Protein AF-A0A328TCR2-F1 (afdb_monomer_lite)

Radius of gyration: 14.9 Å; chains: 1; bounding box: 36×37×35 Å

pLDDT: mean 77.3, std 9.69, range [47.47, 90.5]

Secondary structure (DSSP, 8-state):
--SSTTS-TTTTHHHHHHHHHHTT----------S-TT-S--HHHHHHHHHPPTT-EEEES-HHHH----THHHHHHHHHHHHTTPEEEETT-GGGTGGGSTT--HHHHHHHHHHHHHHHHHHHHHHHHHHHTT-

Organism: NCBI:txid252393

Structure (mmCIF, N/CA/C/O backbone):
data_AF-A0A328TCR2-F1
#
_entry.id   AF-A0A328TCR2-F1
#
loop_
_atom_site.group_PDB
_atom_site.id
_atom_site.type_symbol
_atom_site.label_atom_id
_atom_site.label_alt_id
_atom_site.label_comp_id
_atom_site.label_asym_id
_atom_site.label_entity_id
_atom_site.label_seq_id
_atom_site.pdbx_PDB_ins_code
_atom_site.Cartn_x
_atom_site.Cartn_y
_atom_site.Cartn_z
_atom_site.occupancy
_atom_site.B_iso_or_equiv
_atom_site.auth_seq_id
_atom_site.auth_comp_id
_atom_site.auth_asym_id
_atom_site.auth_atom_id
_atom_site.pdbx_PDB_model_num
ATOM 1 N N . ARG A 1 1 ? 4.347 -8.666 -0.629 1.00 77.88 1 ARG A N 1
ATOM 2 C CA . ARG A 1 1 ? 4.978 -8.964 -1.939 1.00 77.88 1 ARG A CA 1
ATOM 3 C C . ARG A 1 1 ? 6.440 -9.335 -1.732 1.00 77.88 1 ARG A C 1
ATOM 5 O O . ARG A 1 1 ? 7.142 -8.598 -1.035 1.00 77.88 1 ARG A O 1
ATOM 12 N N . ALA A 1 2 ? 6.899 -10.408 -2.366 1.00 75.19 2 ALA A N 1
ATOM 13 C CA . ALA A 1 2 ? 8.314 -10.721 -2.533 1.00 75.19 2 ALA A CA 1
ATOM 14 C C . ALA A 1 2 ? 8.691 -10.727 -4.022 1.00 75.19 2 ALA A C 1
ATOM 16 O O . ALA A 1 2 ? 7.812 -10.791 -4.874 1.00 75.19 2 ALA A O 1
ATOM 17 N N . SER A 1 3 ? 9.976 -10.556 -4.345 1.00 66.44 3 SER A N 1
ATOM 18 C CA . SER A 1 3 ? 10.406 -10.382 -5.744 1.00 66.44 3 SER A CA 1
ATOM 19 C C . SER A 1 3 ? 10.779 -11.696 -6.436 1.00 66.44 3 SER A C 1
ATOM 21 O O . SER A 1 3 ? 10.908 -11.698 -7.656 1.00 66.44 3 SER A O 1
ATOM 23 N N . THR A 1 4 ? 10.945 -12.786 -5.685 1.00 64.12 4 THR A N 1
ATOM 24 C CA . THR A 1 4 ? 11.185 -14.141 -6.203 1.00 64.12 4 THR A CA 1
ATOM 25 C C . THR A 1 4 ? 10.330 -15.153 -5.442 1.00 64.12 4 THR A C 1
ATOM 27 O O . THR A 1 4 ? 9.933 -14.898 -4.306 1.00 64.12 4 THR A O 1
ATOM 30 N N . SER A 1 5 ? 10.063 -16.309 -6.052 1.00 62.47 5 SER A N 1
ATOM 31 C CA . SER A 1 5 ? 9.309 -17.421 -5.447 1.00 62.47 5 SER A CA 1
ATOM 32 C C . SER A 1 5 ? 9.993 -18.042 -4.224 1.00 62.47 5 SER A C 1
ATOM 34 O O . SER A 1 5 ? 9.332 -18.677 -3.411 1.00 62.47 5 SER A O 1
ATOM 36 N N . GLU A 1 6 ? 11.305 -17.853 -4.095 1.00 59.97 6 GLU A N 1
ATOM 37 C CA . GLU A 1 6 ? 12.123 -18.334 -2.975 1.00 59.97 6 GLU A CA 1
ATOM 38 C C . GLU A 1 6 ? 12.058 -17.407 -1.753 1.00 59.97 6 GLU A C 1
ATOM 40 O O . GLU A 1 6 ? 12.407 -17.806 -0.643 1.00 59.97 6 GLU A O 1
ATOM 45 N N . GLN A 1 7 ? 11.631 -16.155 -1.941 1.00 65.88 7 GLN A N 1
ATOM 46 C CA . GLN A 1 7 ? 11.494 -15.198 -0.852 1.00 65.88 7 GLN A CA 1
ATOM 47 C C . GLN A 1 7 ? 10.144 -15.366 -0.153 1.00 65.88 7 GLN A C 1
ATOM 49 O O . GLN A 1 7 ? 9.091 -15.394 -0.786 1.00 65.88 7 GLN A O 1
ATOM 54 N N . ASP A 1 8 ? 10.168 -15.380 1.178 1.00 72.94 8 ASP A N 1
ATOM 55 C CA . ASP A 1 8 ? 8.950 -15.455 1.976 1.00 72.94 8 ASP A CA 1
ATOM 56 C C . ASP A 1 8 ? 8.156 -14.135 1.919 1.00 72.94 8 ASP A C 1
ATOM 58 O O . ASP A 1 8 ? 8.428 -13.166 2.637 1.00 72.94 8 ASP A O 1
ATOM 62 N N . ALA A 1 9 ? 7.139 -14.095 1.055 1.00 70.06 9 ALA A N 1
ATOM 63 C CA . ALA A 1 9 ? 6.203 -12.979 0.958 1.00 70.06 9 ALA A CA 1
ATOM 64 C C . ALA A 1 9 ? 5.240 -12.866 2.151 1.00 70.06 9 ALA A C 1
ATOM 66 O O . ALA A 1 9 ? 4.560 -11.841 2.264 1.00 70.06 9 ALA A O 1
ATOM 67 N N . SER A 1 10 ? 5.183 -13.875 3.028 1.00 76.44 10 SER A N 1
ATOM 68 C CA . SER A 1 10 ? 4.334 -13.902 4.222 1.00 76.44 10 SER A CA 1
ATOM 69 C C . SER A 1 10 ? 5.008 -13.325 5.469 1.00 76.44 10 SER A C 1
ATOM 71 O O . SER A 1 10 ? 4.314 -13.021 6.437 1.00 76.44 10 SER A O 1
ATOM 73 N N . ARG A 1 11 ? 6.322 -13.053 5.427 1.00 79.44 11 ARG A N 1
ATOM 74 C CA . ARG A 1 11 ? 7.103 -12.501 6.554 1.00 79.44 11 ARG A CA 1
ATOM 75 C C . ARG A 1 11 ? 6.473 -11.266 7.218 1.00 79.44 11 ARG A C 1
ATOM 77 O O . ARG A 1 11 ? 6.581 -11.073 8.423 1.00 79.44 11 ARG A O 1
ATOM 84 N N . ALA A 1 12 ? 5.808 -10.426 6.423 1.00 80.94 12 ALA A N 1
ATOM 85 C CA . ALA A 1 12 ? 5.217 -9.166 6.866 1.00 80.94 12 ALA A CA 1
ATOM 86 C C . ALA A 1 12 ? 3.859 -9.347 7.556 1.00 80.94 12 ALA A C 1
ATOM 88 O O . ALA A 1 12 ? 3.352 -8.417 8.178 1.00 80.94 12 ALA A O 1
ATOM 89 N N . ARG A 1 13 ? 3.261 -10.539 7.447 1.00 85.56 13 ARG A N 1
ATOM 90 C CA . ARG A 1 13 ? 1.901 -10.815 7.906 1.00 85.56 13 ARG A CA 1
ATOM 91 C C . ARG A 1 13 ? 1.743 -10.560 9.398 1.00 85.56 13 ARG A C 1
ATOM 93 O O . ARG A 1 13 ? 0.842 -9.833 9.780 1.00 85.56 13 ARG A O 1
ATOM 100 N N . SER A 1 14 ? 2.668 -11.061 10.216 1.00 86.25 14 SER A N 1
ATOM 101 C CA . SER A 1 14 ? 2.619 -10.869 11.673 1.00 86.25 14 SER A CA 1
ATOM 102 C C . SER A 1 14 ? 2.652 -9.384 12.068 1.00 86.25 14 SER A C 1
ATOM 104 O O . SER A 1 14 ? 1.878 -8.934 12.913 1.00 86.25 14 SER A O 1
ATOM 106 N N . SER A 1 15 ? 3.496 -8.586 11.403 1.00 86.12 15 SER A N 1
ATOM 107 C CA . SER A 1 15 ? 3.578 -7.139 11.644 1.00 86.12 15 SER A CA 1
ATOM 108 C C . SER A 1 15 ? 2.302 -6.405 11.222 1.00 86.12 15 SER A C 1
ATOM 110 O O . SER A 1 15 ? 1.822 -5.547 11.961 1.00 86.12 15 SER A O 1
ATOM 112 N N . ILE A 1 16 ? 1.728 -6.771 10.073 1.00 88.56 16 ILE A N 1
ATOM 113 C CA . ILE A 1 16 ? 0.464 -6.217 9.574 1.00 88.56 16 ILE A CA 1
ATOM 114 C C . ILE A 1 16 ? -0.695 -6.565 10.516 1.00 88.56 16 ILE A C 1
ATOM 116 O O . ILE A 1 16 ? -1.484 -5.686 10.859 1.00 88.56 16 ILE A O 1
ATOM 120 N N . ASP A 1 17 ? -0.769 -7.814 10.973 1.00 89.56 17 ASP A N 1
ATOM 121 C CA . ASP A 1 17 ? -1.812 -8.298 11.882 1.00 89.56 17 ASP A CA 1
ATOM 122 C C . ASP A 1 17 ? -1.748 -7.575 13.232 1.00 89.56 17 ASP A C 1
ATOM 124 O O . ASP A 1 17 ? -2.773 -7.149 13.771 1.00 89.56 17 ASP A O 1
ATOM 128 N N . THR A 1 18 ? -0.532 -7.371 13.746 1.00 89.50 18 THR A N 1
ATOM 129 C CA . THR A 1 18 ? -0.291 -6.628 14.990 1.00 89.50 18 THR A CA 1
ATOM 130 C C . THR A 1 18 ? -0.747 -5.179 14.838 1.00 89.50 18 THR A C 1
ATOM 132 O O . THR A 1 18 ? -1.556 -4.694 15.626 1.00 89.50 18 THR A O 1
ATOM 135 N N . PHE A 1 19 ? -0.312 -4.512 13.766 1.00 88.75 19 PHE A N 1
ATOM 136 C CA . PHE A 1 19 ? -0.678 -3.128 13.478 1.00 88.75 19 PHE A CA 1
ATOM 137 C C . PHE A 1 19 ? -2.193 -2.935 13.334 1.00 88.75 19 PHE A C 1
ATOM 139 O O . PHE A 1 19 ? -2.746 -1.966 13.861 1.00 88.75 19 PHE A O 1
ATOM 146 N N . ALA A 1 20 ? -2.860 -3.849 12.622 1.00 89.62 20 ALA A N 1
ATOM 147 C CA . ALA A 1 20 ? -4.304 -3.821 12.439 1.00 89.62 20 ALA A CA 1
ATOM 148 C C . ALA A 1 20 ? -5.036 -3.990 13.774 1.00 89.62 20 ALA A C 1
ATOM 150 O O . ALA A 1 20 ? -5.924 -3.197 14.086 1.00 89.62 20 ALA A O 1
ATOM 151 N N . THR A 1 21 ? -4.612 -4.959 14.589 1.00 88.81 21 THR A N 1
ATOM 152 C CA . THR A 1 21 ? -5.214 -5.244 15.900 1.00 88.81 21 THR A CA 1
ATOM 153 C C . THR A 1 21 ? -5.084 -4.057 16.851 1.00 88.81 21 THR A C 1
ATOM 155 O O . THR A 1 21 ? -6.077 -3.626 17.432 1.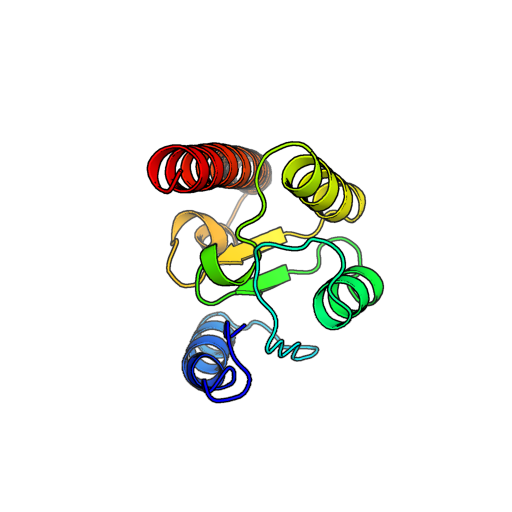00 88.81 21 THR A O 1
ATOM 158 N N . GLU A 1 22 ? -3.890 -3.468 16.962 1.00 87.62 22 GLU A N 1
ATOM 159 C CA . GLU A 1 22 ? -3.630 -2.296 17.812 1.00 87.62 22 GLU A CA 1
ATOM 160 C C . GLU A 1 22 ? -4.498 -1.081 17.459 1.00 87.62 22 GLU A C 1
ATOM 162 O O . GLU A 1 22 ? -4.759 -0.233 18.310 1.00 87.62 22 GLU A O 1
ATOM 167 N N . ARG A 1 23 ? -4.935 -0.981 16.200 1.00 84.06 23 ARG A N 1
ATOM 168 C CA . ARG A 1 23 ? -5.710 0.151 15.669 1.00 84.06 23 ARG A CA 1
ATOM 169 C C . ARG A 1 23 ? -7.179 -0.186 15.428 1.00 84.06 23 ARG A C 1
ATOM 171 O O . ARG A 1 23 ? -7.896 0.625 14.850 1.00 84.06 23 ARG A O 1
ATOM 178 N N . GLY A 1 24 ? -7.630 -1.366 15.854 1.00 85.44 24 GLY A N 1
ATOM 179 C CA . GLY A 1 24 ? -9.015 -1.803 15.685 1.00 85.44 24 GLY A CA 1
ATOM 180 C C . GLY A 1 24 ? -9.440 -1.980 14.222 1.00 85.44 24 GLY A C 1
ATOM 181 O O . GLY A 1 24 ? -10.622 -1.850 13.909 1.00 85.44 24 GLY A O 1
ATOM 182 N N . LEU A 1 25 ? -8.497 -2.252 13.315 1.00 87.12 25 LEU A N 1
ATOM 183 C CA . LEU A 1 25 ? -8.786 -2.534 11.911 1.00 87.12 25 LEU A CA 1
ATOM 184 C C . LEU A 1 25 ? -9.162 -4.007 11.731 1.00 87.12 25 LEU A C 1
ATOM 186 O O . LEU A 1 25 ? -8.445 -4.904 12.171 1.00 87.12 25 LEU A O 1
ATOM 190 N N . ALA A 1 26 ? -10.257 -4.260 11.016 1.00 87.62 26 ALA A N 1
ATOM 191 C CA . ALA A 1 26 ? -10.634 -5.605 10.600 1.00 87.62 26 ALA A CA 1
ATOM 192 C C . ALA A 1 26 ? -9.972 -5.948 9.257 1.00 87.62 26 ALA A C 1
ATOM 194 O O . ALA A 1 26 ? -10.211 -5.277 8.252 1.00 87.62 26 ALA A O 1
ATOM 195 N N . ILE A 1 27 ? -9.160 -7.006 9.224 1.00 89.81 27 ILE A N 1
ATOM 196 C CA . ILE A 1 27 ? -8.562 -7.498 7.977 1.00 89.81 27 ILE A CA 1
ATOM 197 C C . ILE A 1 27 ? -9.585 -8.370 7.243 1.00 89.81 27 ILE A C 1
ATOM 199 O O . ILE A 1 27 ? -9.963 -9.436 7.724 1.00 89.81 27 ILE A O 1
ATOM 203 N N . CYS A 1 28 ? -10.025 -7.931 6.062 1.00 88.19 28 CYS A N 1
ATOM 204 C CA . CYS A 1 28 ? -11.003 -8.672 5.260 1.00 88.19 28 CYS A CA 1
ATOM 205 C C . CYS A 1 28 ? -10.377 -9.793 4.420 1.00 88.19 28 CYS A C 1
ATOM 207 O O . CYS A 1 28 ? -11.013 -10.821 4.201 1.00 88.19 28 CYS A O 1
ATOM 209 N N . ASN A 1 29 ? -9.165 -9.588 3.896 1.00 90.50 29 ASN A N 1
ATOM 210 C CA . ASN A 1 29 ? -8.480 -10.569 3.056 1.00 90.50 29 ASN A CA 1
ATOM 211 C C . ASN A 1 29 ? -6.970 -10.293 2.989 1.00 90.50 29 ASN A C 1
ATOM 213 O O . ASN A 1 29 ? -6.535 -9.164 3.217 1.00 90.50 29 ASN A O 1
ATOM 217 N N . TYR A 1 30 ? -6.189 -11.306 2.610 1.00 89.44 30 TYR A N 1
ATOM 218 C CA . TYR A 1 30 ? -4.755 -11.180 2.345 1.00 89.44 30 TYR A CA 1
ATOM 219 C C . TYR A 1 30 ? -4.466 -11.442 0.868 1.00 89.44 30 TYR A C 1
ATOM 221 O O . TYR A 1 30 ? -4.987 -12.385 0.270 1.00 89.44 30 TYR A O 1
ATOM 229 N N . TYR A 1 31 ? -3.585 -10.625 0.296 1.00 89.06 31 TYR A N 1
ATOM 230 C CA . TYR A 1 31 ? -3.118 -10.764 -1.081 1.00 89.06 31 TYR A CA 1
ATOM 231 C C . TYR A 1 31 ? -1.599 -10.895 -1.048 1.00 89.06 31 TYR A C 1
ATOM 233 O O . TYR A 1 31 ? -0.885 -9.968 -0.657 1.00 89.06 31 TYR A O 1
ATOM 241 N N . ILE A 1 32 ? -1.108 -12.083 -1.394 1.00 85.06 32 ILE A N 1
ATOM 242 C CA . ILE A 1 32 ? 0.311 -12.427 -1.330 1.00 85.06 32 ILE A CA 1
ATOM 243 C C . ILE A 1 32 ? 0.795 -12.638 -2.752 1.00 85.06 32 ILE A C 1
ATOM 245 O O . ILE A 1 32 ? 0.258 -13.458 -3.484 1.00 85.06 32 ILE A O 1
ATOM 249 N N . GLU A 1 33 ? 1.831 -11.899 -3.126 1.00 82.44 33 GLU A N 1
ATOM 250 C CA . GLU A 1 33 ? 2.343 -11.892 -4.489 1.00 82.44 33 GLU A CA 1
ATOM 251 C C . GLU A 1 33 ? 3.854 -12.133 -4.501 1.00 82.44 33 GLU A C 1
ATOM 253 O O . GLU A 1 33 ? 4.603 -11.418 -3.821 1.00 82.44 33 GLU A O 1
ATOM 258 N N . ASN A 1 34 ? 4.276 -13.124 -5.290 1.00 80.50 34 ASN A N 1
ATOM 259 C CA . ASN A 1 34 ? 5.672 -13.504 -5.540 1.00 80.50 34 ASN A CA 1
ATOM 260 C C . ASN A 1 34 ? 6.121 -13.048 -6.935 1.00 80.50 34 ASN A C 1
ATOM 262 O O . ASN A 1 34 ? 6.752 -13.793 -7.676 1.00 80.50 34 ASN A O 1
ATOM 266 N N . GLU A 1 35 ? 5.754 -11.822 -7.297 1.00 75.62 35 GLU A N 1
ATOM 267 C CA . GLU A 1 35 ? 6.073 -11.219 -8.587 1.00 75.62 35 GLU A CA 1
ATOM 268 C C . GLU A 1 35 ? 6.905 -9.948 -8.404 1.00 75.62 35 GLU A C 1
ATOM 270 O O . GLU A 1 35 ? 6.805 -9.206 -7.409 1.00 75.62 35 GLU A O 1
ATOM 275 N N . SER A 1 36 ? 7.730 -9.655 -9.408 1.00 73.44 36 SER A N 1
ATOM 276 C CA . SER A 1 36 ? 8.460 -8.392 -9.443 1.00 73.44 36 SER A CA 1
ATOM 277 C C . SER A 1 36 ? 7.482 -7.218 -9.506 1.00 73.44 36 SER A C 1
ATOM 279 O O . SER A 1 36 ? 6.642 -7.123 -10.397 1.00 73.44 36 SER A O 1
ATOM 281 N N . GLY A 1 37 ? 7.656 -6.249 -8.606 1.00 73.19 37 GLY A N 1
ATOM 282 C CA . GLY A 1 37 ? 6.878 -5.006 -8.591 1.00 73.19 37 GLY A CA 1
ATOM 283 C C . GLY A 1 37 ? 7.158 -4.077 -9.778 1.00 73.19 37 GLY A C 1
ATOM 284 O O . GLY A 1 37 ? 6.600 -2.987 -9.822 1.00 73.19 37 GLY A O 1
ATOM 285 N N . SER A 1 38 ? 8.030 -4.473 -10.711 1.00 73.44 38 SER A N 1
ATOM 286 C CA . SER A 1 38 ? 8.366 -3.721 -11.924 1.00 73.44 38 SER A CA 1
ATOM 287 C C . SER A 1 38 ? 7.352 -3.885 -13.062 1.00 73.44 38 SER A C 1
ATOM 289 O O . SER A 1 38 ? 7.538 -3.264 -14.103 1.00 73.44 38 SER A O 1
ATOM 291 N N . ARG A 1 39 ? 6.324 -4.734 -12.905 1.00 76.56 39 ARG A N 1
ATOM 292 C CA . ARG A 1 39 ? 5.248 -4.929 -13.893 1.00 76.56 39 ARG A CA 1
ATOM 293 C C . ARG A 1 39 ? 3.884 -4.578 -13.307 1.00 76.56 39 ARG A C 1
ATOM 295 O O . ARG A 1 39 ? 3.618 -4.834 -12.130 1.00 76.56 39 ARG A O 1
ATOM 302 N N . LEU A 1 40 ? 3.042 -3.949 -14.124 1.00 76.25 40 LEU A N 1
ATOM 303 C CA . LEU A 1 40 ? 1.683 -3.593 -13.725 1.00 76.25 40 LEU A CA 1
ATOM 304 C C . LEU A 1 40 ? 0.773 -4.820 -13.726 1.00 76.25 40 LEU A C 1
ATOM 306 O O . LEU A 1 40 ? 0.012 -4.998 -12.782 1.00 76.25 40 LEU A O 1
ATOM 310 N N . GLU A 1 41 ? 0.883 -5.659 -14.758 1.00 76.38 41 GLU A N 1
ATOM 311 C CA . GLU A 1 41 ? 0.080 -6.868 -14.976 1.00 76.38 41 GLU A CA 1
ATOM 312 C C . GLU A 1 41 ? 0.407 -7.953 -13.950 1.00 76.38 41 GLU A C 1
ATOM 314 O O . GLU A 1 41 ? 1.236 -8.835 -14.164 1.00 76.38 41 GLU A O 1
ATOM 319 N N . ARG A 1 42 ? -0.233 -7.829 -12.790 1.00 82.69 42 ARG A N 1
ATOM 320 C CA . ARG A 1 42 ? 0.002 -8.643 -11.605 1.00 82.69 42 ARG A CA 1
ATOM 321 C C . ARG A 1 42 ? -1.324 -9.220 -11.109 1.00 82.69 42 ARG A C 1
ATOM 323 O O . ARG A 1 42 ? -2.190 -8.446 -10.693 1.00 82.69 42 ARG A O 1
ATOM 330 N N . PRO A 1 43 ? -1.541 -10.544 -11.203 1.00 83.62 43 PRO A N 1
ATOM 331 C CA . PRO A 1 43 ? -2.861 -11.134 -10.994 1.00 83.62 43 PRO A CA 1
ATOM 332 C C . PRO A 1 43 ? -3.404 -10.859 -9.588 1.00 83.62 43 PRO A C 1
ATOM 334 O O . PRO A 1 43 ? -4.580 -10.523 -9.453 1.00 83.62 43 PRO A O 1
ATOM 337 N N . GLU A 1 44 ? -2.555 -10.901 -8.557 1.00 87.12 44 GLU A N 1
ATOM 338 C CA . GLU A 1 44 ? -2.982 -10.660 -7.176 1.00 87.12 44 GLU A CA 1
ATOM 339 C C . GLU A 1 44 ? -3.247 -9.178 -6.902 1.00 87.12 44 GLU A C 1
ATOM 341 O O . GLU A 1 44 ? -4.207 -8.853 -6.203 1.00 87.12 44 GLU A O 1
ATOM 346 N N . LEU A 1 45 ? -2.480 -8.266 -7.509 1.00 85.44 45 LEU A N 1
ATOM 347 C CA . LEU A 1 45 ? -2.776 -6.831 -7.447 1.00 85.44 45 LEU A CA 1
ATOM 348 C C . LEU A 1 45 ? -4.130 -6.507 -8.090 1.00 85.44 45 LEU A C 1
ATOM 350 O O . LEU A 1 45 ? -4.930 -5.768 -7.520 1.00 85.44 45 LEU A O 1
ATOM 354 N N . PHE A 1 46 ? -4.405 -7.048 -9.277 1.00 87.56 46 PHE A N 1
ATOM 355 C CA . PHE A 1 46 ? -5.682 -6.815 -9.953 1.00 87.56 46 PHE A CA 1
ATOM 356 C C . PHE A 1 46 ? -6.850 -7.467 -9.210 1.00 87.56 46 PHE A C 1
ATOM 358 O O . PHE A 1 46 ? -7.925 -6.867 -9.144 1.00 87.56 46 PHE A O 1
ATOM 365 N N . ARG A 1 47 ? -6.644 -8.647 -8.607 1.00 88.94 47 ARG A N 1
ATOM 366 C CA . ARG A 1 47 ? -7.630 -9.287 -7.725 1.00 88.94 47 ARG A CA 1
ATOM 367 C C . ARG A 1 47 ? -7.934 -8.405 -6.515 1.00 88.94 47 ARG A C 1
ATOM 369 O O . ARG A 1 47 ? -9.098 -8.106 -6.278 1.00 88.94 47 ARG A O 1
ATOM 376 N N . LEU A 1 48 ? -6.901 -7.893 -5.844 1.00 90.06 48 LEU A N 1
ATOM 377 C CA . LEU A 1 48 ? -7.030 -6.937 -4.742 1.00 90.06 48 LEU A CA 1
ATOM 378 C C . LEU A 1 48 ? -7.849 -5.716 -5.153 1.00 90.06 48 LEU A C 1
ATOM 380 O O . LEU A 1 48 ? -8.847 -5.394 -4.515 1.00 90.06 48 LEU A O 1
ATOM 384 N N . LEU A 1 49 ? -7.466 -5.052 -6.246 1.00 87.88 49 LEU A N 1
ATOM 385 C CA . LEU A 1 49 ? -8.158 -3.848 -6.709 1.00 87.88 49 LEU A CA 1
ATOM 386 C C . LEU A 1 49 ? -9.610 -4.136 -7.106 1.00 87.88 49 LEU A C 1
ATOM 388 O O . LEU A 1 49 ? -10.477 -3.276 -6.940 1.00 87.88 49 LEU A O 1
ATOM 392 N N . LYS A 1 50 ? -9.893 -5.326 -7.645 1.00 88.50 50 LYS A N 1
ATOM 393 C CA . LYS A 1 50 ? -11.250 -5.755 -7.993 1.00 88.50 50 LYS A CA 1
ATOM 394 C C . LYS A 1 50 ? -12.108 -5.949 -6.745 1.00 88.50 50 LYS A C 1
ATOM 396 O O . LYS A 1 50 ? -13.235 -5.456 -6.738 1.00 88.50 50 LYS A O 1
ATOM 401 N N . ASP A 1 51 ? -11.560 -6.603 -5.727 1.00 89.44 51 ASP A N 1
ATOM 402 C CA . ASP A 1 51 ? -12.251 -6.941 -4.482 1.00 89.44 51 ASP A CA 1
ATOM 403 C C . ASP A 1 51 ? -12.460 -5.710 -3.578 1.00 89.44 51 ASP A C 1
ATOM 405 O O . ASP A 1 51 ? -13.445 -5.655 -2.840 1.00 89.44 51 ASP A O 1
ATOM 409 N N . CYS A 1 52 ? -11.593 -4.694 -3.680 1.00 88.25 52 CYS A N 1
ATOM 410 C CA . CYS A 1 52 ? -11.738 -3.433 -2.952 1.00 88.25 52 CYS A CA 1
ATOM 411 C C . CYS A 1 52 ? -13.020 -2.669 -3.321 1.00 88.25 52 CYS A C 1
ATOM 413 O O . CYS A 1 52 ? -13.315 -2.390 -4.497 1.00 88.25 52 CYS A O 1
ATOM 415 N N . ARG A 1 53 ? -13.729 -2.252 -2.273 1.00 86.62 53 ARG A N 1
ATOM 416 C CA . ARG A 1 53 ? -14.876 -1.346 -2.281 1.00 86.62 53 ARG A CA 1
ATOM 417 C C . ARG A 1 53 ? -14.431 0.091 -2.017 1.00 86.62 53 ARG A C 1
ATOM 419 O O . ARG A 1 53 ? -13.284 0.370 -1.672 1.00 86.62 53 ARG A O 1
ATOM 426 N N . GLN A 1 54 ? -15.365 1.017 -2.208 1.00 83.06 54 GLN A N 1
ATOM 427 C CA . GLN A 1 54 ? -15.122 2.428 -1.947 1.00 83.06 54 GLN A CA 1
ATOM 428 C C . GLN A 1 54 ? -14.773 2.651 -0.471 1.00 83.06 54 GLN A C 1
ATOM 430 O O . GLN A 1 54 ? -15.479 2.138 0.396 1.00 83.06 54 GLN A O 1
ATOM 435 N N . ARG A 1 55 ? -13.732 3.452 -0.200 1.00 80.88 55 ARG A N 1
ATOM 436 C CA . ARG A 1 55 ? -13.211 3.7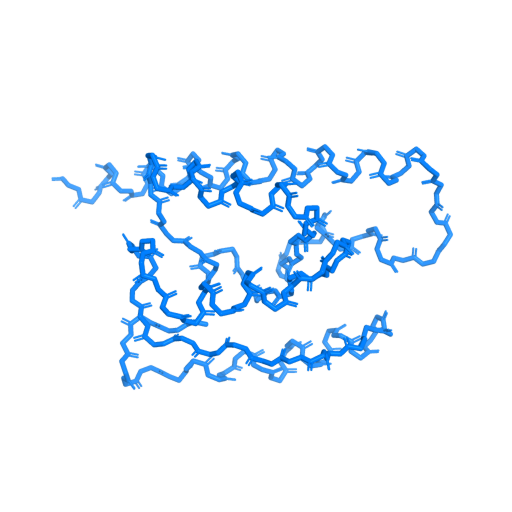87 1.142 1.00 80.88 55 ARG A CA 1
ATOM 437 C C . ARG A 1 55 ? -12.496 2.659 1.886 1.00 80.88 55 ARG A C 1
ATOM 439 O O . ARG A 1 55 ? -12.107 2.879 3.042 1.00 80.88 55 ARG A O 1
ATOM 446 N N . ASP A 1 56 ? -12.288 1.513 1.240 1.00 88.00 56 ASP A N 1
ATOM 447 C CA . ASP A 1 56 ? -11.464 0.438 1.788 1.00 88.00 56 ASP A CA 1
ATOM 448 C C . ASP A 1 56 ? -10.021 0.908 1.997 1.00 88.00 56 ASP A C 1
ATOM 450 O O . ASP A 1 56 ? -9.508 1.797 1.306 1.00 88.00 56 ASP A O 1
ATOM 454 N N . ILE A 1 57 ? -9.365 0.286 2.974 1.00 87.31 57 ILE A N 1
ATOM 455 C CA . ILE A 1 57 ? -7.971 0.547 3.310 1.00 87.31 57 ILE A CA 1
ATOM 456 C C . ILE A 1 57 ? -7.112 -0.567 2.722 1.00 87.31 57 ILE A C 1
ATOM 458 O O . ILE A 1 57 ? -7.280 -1.744 3.042 1.00 87.31 57 ILE A O 1
ATOM 462 N N . LEU A 1 58 ? -6.154 -0.178 1.892 1.00 89.62 58 LEU A N 1
ATOM 463 C CA . LEU A 1 58 ? -5.077 -1.032 1.431 1.00 89.62 58 LEU A CA 1
ATOM 464 C C . LEU A 1 58 ? -3.900 -0.919 2.400 1.00 89.62 58 LEU A C 1
ATOM 466 O O . LEU A 1 58 ? -3.106 0.017 2.315 1.00 89.62 58 LEU A O 1
ATOM 470 N N . LEU A 1 59 ? -3.803 -1.881 3.316 1.00 89.44 59 LEU A N 1
ATOM 471 C CA . LEU A 1 59 ? -2.727 -1.962 4.299 1.00 89.44 59 LEU A CA 1
ATOM 472 C C . LEU A 1 59 ? -1.505 -2.684 3.713 1.00 89.44 59 LEU A C 1
ATOM 474 O O . LEU A 1 59 ? -1.600 -3.827 3.264 1.00 89.44 59 LEU A O 1
ATOM 478 N N . ILE A 1 60 ? -0.354 -2.016 3.728 1.00 88.25 60 ILE A N 1
ATOM 479 C CA . ILE A 1 60 ? 0.924 -2.521 3.219 1.00 88.25 60 ILE A CA 1
ATOM 480 C C . ILE A 1 60 ? 2.035 -2.316 4.254 1.00 88.25 60 ILE A C 1
ATOM 482 O O . ILE A 1 60 ? 2.008 -1.370 5.033 1.00 88.25 60 ILE A O 1
ATOM 486 N N . GLU A 1 61 ? 3.031 -3.201 4.260 1.00 84.38 61 GLU A N 1
ATOM 487 C CA . GLU A 1 61 ? 4.226 -3.076 5.116 1.00 84.38 61 GLU A CA 1
ATOM 488 C C . GLU A 1 61 ? 5.028 -1.813 4.767 1.00 84.38 61 GLU A C 1
ATOM 490 O O . GLU A 1 61 ? 5.353 -1.007 5.636 1.00 84.38 61 GLU A O 1
ATOM 495 N N . ASP A 1 62 ? 5.307 -1.658 3.474 1.00 77.81 62 ASP A N 1
ATOM 496 C CA . ASP A 1 62 ? 6.091 -0.583 2.880 1.00 77.81 62 ASP A CA 1
ATOM 497 C C . ASP A 1 62 ? 5.562 -0.317 1.463 1.00 77.81 62 ASP A C 1
ATOM 499 O O . ASP A 1 62 ? 4.971 -1.187 0.814 1.00 77.81 62 ASP A O 1
ATOM 503 N N . VAL A 1 63 ? 5.769 0.891 0.963 1.00 73.88 63 VAL A N 1
ATOM 504 C CA . VAL A 1 63 ? 5.345 1.332 -0.362 1.00 73.88 63 VAL A CA 1
ATOM 505 C C . VAL A 1 63 ? 6.032 0.525 -1.464 1.00 73.88 63 VAL A C 1
ATOM 507 O O . VAL A 1 63 ? 5.396 0.178 -2.464 1.00 73.88 63 VAL A O 1
ATOM 510 N N . ASP A 1 64 ? 7.300 0.154 -1.274 1.00 73.31 64 ASP A N 1
ATOM 511 C CA . ASP A 1 64 ? 8.047 -0.684 -2.223 1.00 73.31 64 ASP A CA 1
ATOM 512 C C . ASP A 1 64 ? 7.363 -2.050 -2.483 1.00 73.31 64 ASP A C 1
ATOM 514 O O . ASP A 1 64 ? 7.593 -2.709 -3.514 1.00 73.31 64 ASP A O 1
ATOM 518 N N . ARG A 1 65 ? 6.485 -2.483 -1.563 1.00 74.38 65 ARG A N 1
ATOM 519 C CA . ARG A 1 65 ? 5.680 -3.701 -1.676 1.00 74.38 65 ARG A CA 1
ATOM 520 C C . ARG A 1 65 ? 4.494 -3.507 -2.598 1.00 74.38 65 ARG A C 1
ATOM 522 O O . ARG A 1 65 ? 4.166 -4.456 -3.311 1.00 74.38 65 ARG A O 1
ATOM 529 N N . LEU A 1 66 ? 3.893 -2.318 -2.620 1.00 75.50 66 LEU A N 1
ATOM 530 C CA . LEU A 1 66 ? 2.759 -2.013 -3.488 1.00 75.50 66 LEU A CA 1
ATOM 531 C C . LEU A 1 66 ? 3.184 -2.042 -4.954 1.00 75.50 66 LEU A C 1
ATOM 533 O O . LEU A 1 66 ? 2.552 -2.712 -5.773 1.00 75.50 66 LEU A O 1
ATOM 537 N N . SER A 1 67 ? 4.259 -1.332 -5.297 1.00 73.19 67 SER A N 1
ATOM 538 C CA . SER A 1 67 ? 4.708 -1.202 -6.681 1.00 73.19 67 SER A CA 1
ATOM 539 C C . SER A 1 67 ? 6.112 -0.601 -6.765 1.00 73.19 67 SER A C 1
ATOM 541 O O . SER A 1 67 ? 6.493 0.243 -5.962 1.00 73.19 67 SER A O 1
ATOM 543 N N . ARG A 1 68 ? 6.874 -1.032 -7.773 1.00 74.38 68 ARG A N 1
ATOM 544 C CA . ARG A 1 68 ? 8.132 -0.410 -8.219 1.00 74.38 68 ARG A CA 1
ATOM 545 C C . ARG A 1 68 ? 7.992 0.118 -9.651 1.00 74.38 68 ARG A C 1
ATOM 547 O O . ARG A 1 68 ? 8.978 0.217 -10.376 1.00 74.38 68 ARG A O 1
ATOM 554 N N . LEU A 1 69 ? 6.755 0.369 -10.081 1.00 71.69 69 LEU A N 1
ATOM 555 C CA . LEU A 1 69 ? 6.452 0.866 -11.415 1.00 71.69 69 LEU A CA 1
ATOM 556 C C . LEU A 1 69 ? 6.967 2.290 -11.573 1.00 71.69 69 LEU A C 1
ATOM 558 O O . LEU A 1 69 ? 6.888 3.098 -10.651 1.00 71.69 69 LEU A O 1
ATOM 562 N N . ALA A 1 70 ? 7.437 2.594 -12.775 1.00 67.50 70 ALA A N 1
ATOM 563 C CA . ALA A 1 70 ? 7.832 3.930 -13.181 1.00 67.50 70 ALA A CA 1
ATOM 564 C C . ALA A 1 70 ? 6.977 4.384 -14.374 1.00 67.50 70 ALA A C 1
ATOM 566 O O . ALA A 1 70 ? 6.381 3.574 -15.086 1.00 67.50 70 ALA A O 1
ATOM 567 N N . GLY A 1 71 ? 6.919 5.696 -14.599 1.00 71.75 71 GLY A N 1
ATOM 568 C CA . GLY A 1 71 ? 6.263 6.272 -15.774 1.00 71.75 71 GLY A CA 1
ATOM 569 C C . GLY A 1 71 ? 4.758 5.979 -15.858 1.00 71.75 71 GLY A C 1
ATOM 570 O O . GLY A 1 71 ? 4.020 6.145 -14.885 1.00 71.75 71 GLY A O 1
ATOM 571 N N . ASN A 1 72 ? 4.293 5.579 -17.045 1.00 77.12 72 ASN A N 1
ATOM 572 C CA . ASN A 1 72 ? 2.864 5.452 -17.362 1.00 77.12 72 ASN A CA 1
ATOM 573 C C . ASN A 1 72 ? 2.145 4.354 -16.564 1.00 77.12 72 ASN A C 1
ATOM 575 O O . ASN A 1 72 ? 0.966 4.510 -16.232 1.00 77.12 72 ASN A O 1
ATOM 579 N N . ASP A 1 73 ? 2.845 3.279 -16.211 1.00 79.50 73 ASP A N 1
ATOM 580 C CA . ASP A 1 73 ? 2.276 2.165 -15.450 1.00 79.50 73 ASP A CA 1
ATOM 581 C C . ASP A 1 73 ? 1.930 2.585 -14.019 1.00 79.50 73 ASP A C 1
ATOM 583 O O . ASP A 1 73 ? 0.859 2.258 -13.504 1.00 79.50 73 ASP A O 1
ATOM 587 N N . TRP A 1 74 ? 2.799 3.389 -13.398 1.00 77.00 74 TRP A N 1
ATOM 588 C CA . TRP A 1 74 ? 2.526 3.975 -12.088 1.00 77.00 74 TRP A CA 1
ATOM 589 C C . TRP A 1 74 ? 1.315 4.912 -12.131 1.00 77.00 74 TRP A C 1
ATOM 591 O O . TRP A 1 74 ? 0.414 4.807 -11.298 1.00 77.00 74 TRP A O 1
ATOM 601 N N . ILE A 1 75 ? 1.259 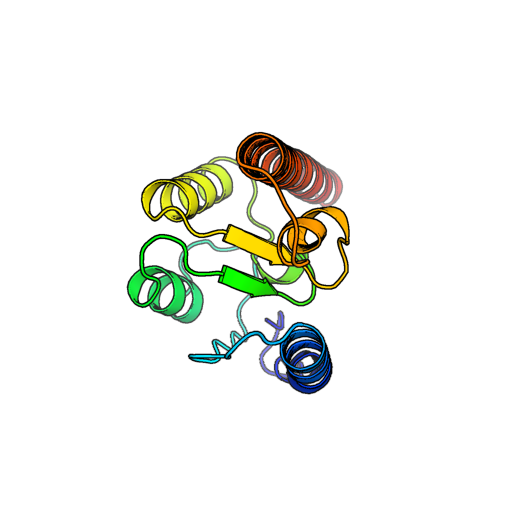5.801 -13.130 1.00 77.94 75 ILE A N 1
ATOM 602 C CA . ILE A 1 75 ? 0.131 6.729 -13.313 1.00 77.94 75 ILE A CA 1
ATOM 603 C C . ILE A 1 75 ? -1.181 5.950 -13.466 1.00 77.94 75 ILE A C 1
ATOM 605 O O . ILE A 1 75 ? -2.214 6.347 -12.924 1.00 77.94 75 ILE A O 1
ATOM 609 N N . THR A 1 76 ? -1.145 4.830 -14.185 1.00 83.69 76 THR A N 1
ATOM 610 C CA . THR A 1 76 ? -2.300 3.948 -14.369 1.00 83.69 76 THR A CA 1
ATOM 611 C C . THR A 1 76 ? -2.744 3.324 -13.048 1.00 83.69 76 THR A C 1
ATOM 613 O O . THR A 1 76 ? -3.923 3.432 -12.705 1.00 83.69 76 THR A O 1
ATOM 616 N N . LEU A 1 77 ? -1.818 2.763 -12.264 1.00 83.81 77 LEU A N 1
ATOM 617 C CA . LEU A 1 77 ? -2.119 2.222 -10.935 1.00 83.81 77 LEU A CA 1
ATOM 618 C C . LEU A 1 77 ? -2.710 3.293 -10.004 1.00 83.81 77 LEU A C 1
ATOM 620 O O . LEU A 1 77 ? -3.751 3.061 -9.389 1.00 83.81 77 LEU A O 1
ATOM 624 N N . LYS A 1 78 ? -2.107 4.491 -9.955 1.00 81.75 78 LYS A N 1
ATOM 625 C C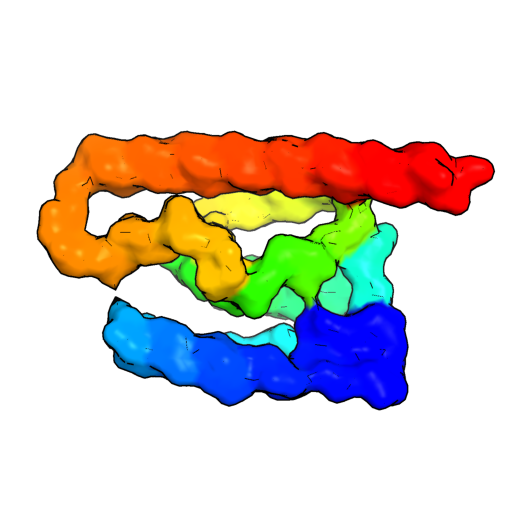A . LYS A 1 78 ? -2.609 5.616 -9.149 1.00 81.75 78 LYS A CA 1
ATOM 626 C C . LYS A 1 78 ? -4.042 5.980 -9.541 1.00 81.75 78 LYS A C 1
ATOM 628 O O . LYS A 1 78 ? -4.900 6.118 -8.674 1.00 81.75 78 LYS A O 1
ATOM 633 N N . LYS A 1 79 ? -4.337 6.072 -10.842 1.00 84.50 79 LYS A N 1
ATOM 634 C CA . LYS A 1 79 ? -5.699 6.340 -11.335 1.00 84.50 79 LYS A CA 1
ATOM 635 C C . LYS A 1 79 ? -6.687 5.242 -10.944 1.00 84.50 79 LYS A C 1
ATOM 637 O O . LYS A 1 79 ? -7.832 5.562 -10.644 1.00 84.50 79 LYS A O 1
ATOM 642 N N . MET A 1 80 ? -6.283 3.972 -10.953 1.00 85.88 80 MET A N 1
ATOM 643 C CA . MET A 1 80 ? -7.149 2.861 -10.535 1.00 85.88 80 MET A CA 1
ATOM 644 C C . MET A 1 80 ? -7.497 2.939 -9.044 1.00 85.88 80 MET A C 1
ATOM 646 O O . MET A 1 80 ? -8.671 2.820 -8.697 1.00 85.88 80 MET A O 1
ATOM 650 N N . ILE A 1 81 ? -6.500 3.194 -8.192 1.00 85.56 81 ILE A N 1
ATOM 651 C CA . ILE A 1 81 ? -6.670 3.367 -6.740 1.00 85.56 81 ILE A CA 1
ATOM 652 C C . ILE A 1 81 ? -7.573 4.574 -6.451 1.00 85.56 81 ILE A C 1
ATOM 654 O O . ILE A 1 81 ? -8.569 4.440 -5.743 1.00 85.56 81 ILE A O 1
ATOM 658 N N . ALA A 1 82 ? -7.288 5.723 -7.075 1.00 83.12 82 ALA A N 1
ATOM 659 C CA . ALA A 1 82 ? -8.051 6.956 -6.888 1.00 83.12 82 ALA A CA 1
ATOM 660 C C . ALA A 1 82 ? -9.508 6.831 -7.362 1.00 83.12 82 ALA A C 1
ATOM 662 O O . ALA A 1 82 ? -10.424 7.267 -6.674 1.00 83.12 82 ALA A O 1
ATOM 663 N N . ARG A 1 83 ? -9.756 6.185 -8.512 1.00 84.75 83 ARG A N 1
ATOM 664 C CA . ARG A 1 83 ? -11.123 5.955 -9.026 1.00 84.75 83 ARG A CA 1
ATOM 665 C C . ARG A 1 83 ? -11.984 5.118 -8.086 1.00 84.75 83 ARG A C 1
ATOM 667 O O . ARG A 1 83 ? -13.201 5.268 -8.099 1.00 84.75 83 ARG A O 1
ATOM 674 N N . LYS A 1 84 ? -11.365 4.218 -7.324 1.00 84.44 84 LYS A N 1
ATOM 675 C CA . LYS A 1 84 ? -12.046 3.374 -6.339 1.00 84.44 84 LYS A CA 1
ATOM 676 C C . LYS A 1 84 ? -12.058 3.982 -4.938 1.00 84.44 84 LYS A C 1
ATOM 678 O O . LYS A 1 84 ? -12.624 3.358 -4.052 1.00 84.44 84 LYS A O 1
ATOM 683 N N . ASP A 1 85 ? -11.480 5.171 -4.745 1.00 83.69 85 ASP A N 1
ATOM 684 C CA . ASP A 1 85 ? -11.378 5.831 -3.437 1.00 83.69 85 ASP A CA 1
ATOM 685 C C . ASP A 1 85 ? -10.744 4.907 -2.377 1.00 83.69 85 ASP A C 1
ATOM 687 O O . ASP A 1 85 ? -11.218 4.793 -1.246 1.00 83.69 85 ASP A O 1
ATOM 691 N N . ILE A 1 86 ? -9.708 4.162 -2.785 1.00 86.56 86 ILE A N 1
ATOM 692 C CA . ILE A 1 86 ? -8.962 3.259 -1.901 1.00 86.56 86 ILE A CA 1
ATOM 693 C C . ILE A 1 86 ? -7.908 4.079 -1.161 1.00 86.56 86 ILE A C 1
ATOM 695 O O . ILE A 1 86 ? -7.094 4.769 -1.781 1.00 86.56 86 ILE A O 1
ATOM 699 N N . ARG A 1 87 ? -7.875 3.955 0.166 1.00 84.38 87 ARG A N 1
ATOM 700 C CA . ARG A 1 87 ? -6.864 4.606 1.006 1.00 84.38 87 ARG A CA 1
ATOM 701 C C . ARG A 1 87 ? -5.673 3.684 1.191 1.00 84.38 87 ARG A C 1
ATOM 703 O O . ARG A 1 87 ? -5.829 2.570 1.674 1.00 84.38 87 ARG A O 1
ATOM 710 N N . VAL A 1 88 ? -4.482 4.139 0.817 1.00 84.62 88 VAL A N 1
ATOM 711 C CA . VAL A 1 88 ? -3.254 3.357 0.992 1.00 84.62 88 VAL A CA 1
ATO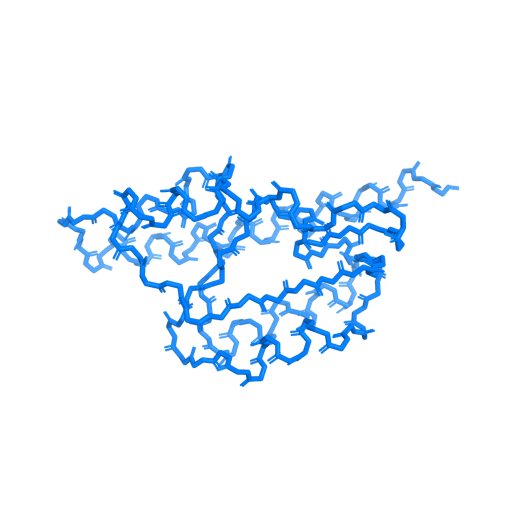M 712 C C . VAL A 1 88 ? -2.647 3.691 2.348 1.00 84.62 88 VAL A C 1
ATOM 714 O O . VAL A 1 88 ? -2.390 4.852 2.649 1.00 84.62 88 VAL A O 1
ATOM 717 N N . VAL A 1 89 ? -2.413 2.666 3.162 1.00 85.56 89 VAL A N 1
ATOM 718 C CA . VAL A 1 89 ? -1.785 2.789 4.476 1.00 85.56 89 VAL A CA 1
ATOM 719 C C . VAL A 1 89 ? -0.517 1.960 4.491 1.00 85.56 89 VAL A C 1
ATOM 721 O O . VAL A 1 89 ? -0.576 0.739 4.381 1.00 85.56 89 VAL A O 1
ATOM 724 N N . ALA A 1 90 ? 0.619 2.624 4.667 1.00 85.19 90 ALA A N 1
ATOM 725 C CA . ALA A 1 90 ? 1.904 1.971 4.838 1.00 85.19 90 ALA A CA 1
ATOM 726 C C . ALA A 1 90 ? 2.282 1.969 6.322 1.00 85.19 90 ALA A C 1
ATOM 728 O O . ALA A 1 90 ? 2.376 3.029 6.943 1.00 85.19 90 ALA A O 1
ATOM 729 N N . VAL A 1 91 ? 2.503 0.786 6.900 1.00 84.12 91 VAL A N 1
ATOM 730 C CA . VAL A 1 91 ? 2.828 0.623 8.329 1.00 84.12 91 VAL A CA 1
ATOM 731 C C . VAL A 1 91 ? 4.050 1.465 8.708 1.00 84.12 91 VAL A C 1
ATOM 733 O O . VAL A 1 91 ? 4.037 2.159 9.727 1.00 84.12 91 VAL A O 1
ATOM 736 N N . ASN A 1 92 ? 5.070 1.475 7.848 1.00 79.06 92 ASN A N 1
ATOM 737 C CA . ASN A 1 92 ? 6.307 2.227 8.040 1.00 79.06 92 ASN A CA 1
ATOM 738 C C . ASN A 1 92 ? 6.190 3.748 7.809 1.00 79.06 92 ASN A C 1
ATOM 740 O O . ASN A 1 92 ? 7.161 4.460 8.061 1.00 79.06 92 ASN A O 1
ATOM 744 N N . VAL A 1 93 ? 5.037 4.265 7.362 1.00 79.00 93 VAL A N 1
ATOM 745 C CA . VAL A 1 93 ? 4.834 5.702 7.131 1.00 79.00 93 VAL A CA 1
ATOM 746 C C . VAL A 1 93 ? 3.701 6.247 8.013 1.00 79.00 93 VAL A C 1
ATOM 748 O O . VAL A 1 93 ? 2.534 6.206 7.611 1.00 79.00 93 VAL A O 1
ATOM 751 N N . PRO A 1 94 ? 4.019 6.834 9.187 1.00 74.44 94 PRO A N 1
ATOM 752 C CA . PRO A 1 94 ? 3.029 7.319 10.154 1.00 74.44 94 PRO A CA 1
ATOM 753 C C . PRO A 1 94 ? 1.967 8.264 9.590 1.00 74.44 94 PRO A C 1
ATOM 755 O O . PRO A 1 94 ? 0.790 8.167 9.936 1.00 74.44 94 PRO A O 1
ATOM 758 N N . THR A 1 95 ? 2.359 9.149 8.672 1.00 73.75 95 THR A N 1
ATOM 759 C CA . THR A 1 95 ? 1.457 10.118 8.029 1.00 73.75 95 THR A CA 1
ATOM 760 C C . THR A 1 95 ? 0.339 9.465 7.221 1.00 73.75 95 THR A C 1
ATOM 762 O O . THR A 1 95 ? -0.687 10.102 7.000 1.00 73.75 95 THR A O 1
ATOM 765 N N . THR A 1 96 ? 0.487 8.193 6.833 1.00 74.31 96 THR A N 1
ATOM 766 C CA . THR A 1 96 ? -0.538 7.460 6.079 1.00 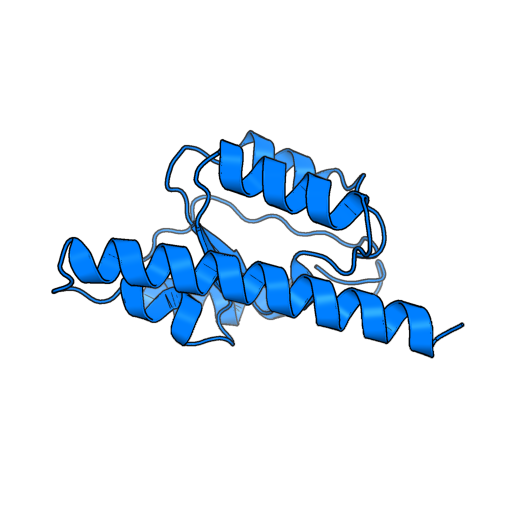74.31 96 THR A CA 1
ATOM 767 C C . THR A 1 96 ? -1.655 6.908 6.955 1.00 74.31 96 THR A C 1
ATOM 769 O O . THR A 1 96 ? -2.745 6.690 6.446 1.00 74.31 96 THR A O 1
ATOM 772 N N . TRP A 1 97 ? -1.444 6.733 8.263 1.00 76.50 97 TRP A N 1
ATOM 773 C CA . TRP A 1 97 ? -2.427 6.115 9.167 1.00 76.50 97 TRP A CA 1
ATOM 774 C C . TRP A 1 97 ? -2.786 6.933 10.400 1.00 76.50 97 TRP A C 1
ATOM 776 O O . TRP A 1 97 ? -3.688 6.539 11.132 1.00 76.50 97 TRP A O 1
ATOM 786 N N . LEU A 1 98 ? -2.151 8.084 10.627 1.00 74.38 98 LEU A N 1
ATOM 787 C CA . LEU A 1 98 ? -2.551 9.037 11.673 1.00 74.38 98 LEU A CA 1
ATOM 788 C C . LEU A 1 98 ? -4.052 9.387 11.616 1.00 74.38 98 LEU A C 1
ATOM 790 O O . LEU A 1 98 ? -4.658 9.656 12.650 1.00 74.38 98 LEU A O 1
ATOM 794 N N . HIS A 1 99 ? -4.653 9.287 10.428 1.00 71.75 99 HIS A N 1
ATOM 795 C CA . HIS A 1 99 ? -6.078 9.489 10.182 1.00 71.75 99 HIS A CA 1
ATOM 796 C C . HIS A 1 99 ? -7.011 8.381 10.717 1.00 71.75 99 HIS A C 1
ATOM 798 O O . HIS A 1 99 ? -8.230 8.495 10.624 1.00 71.75 99 HIS A O 1
ATOM 804 N N . LEU A 1 100 ? -6.453 7.274 11.210 1.00 71.38 100 LEU A N 1
ATOM 805 C CA . LEU A 1 100 ? -7.207 6.153 11.775 1.00 71.38 100 LEU A CA 1
ATOM 806 C C . LEU A 1 100 ? -7.449 6.321 13.280 1.00 71.38 100 LEU A C 1
ATOM 808 O O . LEU A 1 100 ? -8.197 5.548 13.873 1.00 71.38 100 LEU A O 1
ATOM 812 N N . SER A 1 101 ? -6.832 7.330 13.899 1.00 68.38 101 SER A N 1
ATOM 813 C CA . SER A 1 101 ? -7.033 7.650 15.308 1.00 68.38 101 SER A CA 1
ATOM 814 C C . SER A 1 101 ? -8.427 8.251 15.545 1.00 68.38 101 SER A C 1
ATOM 816 O O . SER A 1 101 ? -8.884 9.081 14.754 1.00 68.38 101 SER A O 1
ATOM 818 N N . PRO A 1 102 ? -9.117 7.887 16.639 1.00 61.47 102 PRO A N 1
ATOM 819 C CA . PRO A 1 102 ? -10.404 8.483 16.981 1.00 61.47 102 PRO A CA 1
ATOM 820 C C . PRO A 1 102 ? -10.261 9.981 17.307 1.00 61.47 102 PRO A C 1
ATOM 822 O O . PRO A 1 102 ? -9.293 10.389 17.944 1.00 61.47 102 PRO A O 1
ATOM 825 N N . GLY A 1 103 ? -11.246 10.793 16.898 1.00 66.62 103 GLY A N 1
ATOM 826 C CA . GLY A 1 103 ? -11.321 12.229 17.228 1.00 66.62 103 GLY A CA 1
ATOM 827 C C . GLY A 1 103 ? -10.988 13.207 16.095 1.00 66.62 103 GLY A C 1
ATOM 828 O O . GLY A 1 103 ? -10.805 14.392 16.359 1.00 66.62 103 GLY A O 1
ATOM 829 N N . LEU A 1 104 ? -10.911 12.738 14.850 1.00 64.50 104 LEU A N 1
ATOM 830 C CA . LEU A 1 104 ? -10.568 13.570 13.696 1.00 64.50 104 LEU A CA 1
ATOM 831 C C . LEU A 1 104 ? -11.776 14.290 13.098 1.00 64.50 104 LEU A C 1
ATOM 833 O O . LEU A 1 104 ? -12.887 13.762 13.049 1.00 64.50 104 LEU A O 1
ATOM 837 N N . THR A 1 105 ? -11.527 15.497 12.603 1.00 71.62 105 THR A N 1
ATOM 838 C CA . THR A 1 105 ? -12.514 16.364 11.958 1.00 71.62 105 THR A CA 1
ATOM 839 C C . THR A 1 105 ? -12.563 16.144 10.439 1.00 71.62 105 THR A C 1
ATOM 841 O O . THR A 1 105 ? -11.654 15.573 9.833 1.00 71.62 105 THR A O 1
ATOM 844 N N . ASP A 1 106 ? -13.610 16.646 9.776 1.00 72.19 106 ASP A N 1
ATOM 845 C CA . ASP A 1 106 ? -13.707 16.638 8.305 1.00 72.19 106 ASP A CA 1
ATOM 846 C C . ASP A 1 106 ? -12.543 17.372 7.619 1.00 72.19 106 ASP A C 1
ATOM 848 O O . ASP A 1 106 ? -12.155 17.028 6.499 1.00 72.19 106 ASP A O 1
ATOM 852 N N . PHE A 1 107 ? -11.971 18.373 8.291 1.00 72.94 107 PHE A N 1
ATOM 853 C CA . PHE A 1 107 ? -10.772 19.063 7.830 1.00 72.94 107 PHE A CA 1
ATOM 854 C C . PHE A 1 107 ? -9.566 18.119 7.810 1.00 72.94 107 PHE A C 1
ATOM 856 O O . PHE A 1 107 ? -8.865 18.042 6.799 1.00 72.94 107 PHE A O 1
ATOM 863 N N . ASP A 1 108 ? -9.384 17.342 8.877 1.00 71.38 108 ASP A N 1
ATOM 864 C CA . ASP A 1 108 ? -8.288 16.383 8.980 1.00 71.38 108 ASP A CA 1
ATOM 865 C C . ASP A 1 108 ? -8.386 15.326 7.877 1.00 71.38 108 ASP A C 1
ATOM 867 O O . ASP A 1 108 ? -7.404 15.061 7.190 1.00 71.38 108 ASP A O 1
ATOM 871 N N . ASN A 1 109 ? -9.585 14.800 7.605 1.00 72.38 109 ASN A N 1
ATOM 872 C CA . ASN A 1 109 ? -9.805 13.841 6.515 1.00 72.38 109 ASN A CA 1
ATOM 873 C C . ASN A 1 109 ? -9.385 14.388 5.138 1.00 72.38 109 ASN A C 1
ATOM 875 O O . ASN A 1 109 ? -8.745 13.680 4.356 1.00 72.38 109 ASN A O 1
ATOM 879 N N . ARG A 1 110 ? -9.708 15.654 4.835 1.00 73.69 110 ARG A N 1
ATOM 880 C CA . ARG A 1 110 ? -9.294 16.302 3.575 1.00 73.69 110 ARG A CA 1
ATOM 881 C C . ARG A 1 110 ? -7.784 16.510 3.516 1.00 73.69 110 ARG A C 1
ATOM 883 O O . ARG A 1 110 ? -7.176 16.264 2.476 1.00 73.69 110 ARG A O 1
ATOM 890 N N . MET A 1 111 ? -7.181 16.921 4.629 1.00 74.38 111 MET A N 1
ATOM 891 C CA . MET A 1 111 ? -5.735 17.086 4.745 1.00 74.38 111 MET A CA 1
ATOM 892 C C . MET A 1 111 ? -5.006 15.749 4.541 1.00 74.38 111 MET A C 1
ATOM 894 O O . MET A 1 111 ? -4.057 15.682 3.763 1.00 74.38 111 MET A O 1
ATOM 898 N N . PHE A 1 112 ? -5.485 14.663 5.151 1.00 70.56 112 PHE A N 1
ATOM 899 C CA . PHE A 1 112 ? -4.911 13.328 4.976 1.00 70.56 112 PHE A CA 1
ATOM 900 C C . PHE A 1 112 ? -5.061 12.791 3.555 1.00 70.56 112 PHE A C 1
ATOM 902 O O . PHE A 1 112 ? -4.133 12.160 3.054 1.00 70.56 112 PHE A O 1
ATOM 909 N N . SER A 1 113 ? -6.172 13.085 2.874 1.00 72.50 113 SER A N 1
ATOM 910 C CA . SER A 1 113 ? -6.315 12.757 1.452 1.00 72.50 113 SER A CA 1
ATOM 911 C C . SER A 1 113 ? -5.240 13.450 0.609 1.00 72.50 113 SER A C 1
ATOM 913 O O . SER A 1 113 ? -4.599 12.800 -0.213 1.00 72.50 113 SER A O 1
ATOM 915 N N . ALA A 1 114 ? -4.985 14.741 0.853 1.00 75.56 114 ALA A N 1
ATOM 916 C CA . ALA A 1 114 ? -3.950 15.491 0.141 1.00 75.56 114 ALA A CA 1
ATOM 917 C C . ALA A 1 114 ? -2.530 14.980 0.454 1.00 75.56 114 ALA A C 1
ATOM 919 O O . ALA A 1 114 ? -1.695 14.878 -0.445 1.00 75.56 114 ALA A O 1
ATOM 920 N N . ILE A 1 115 ? -2.261 14.609 1.712 1.00 71.31 115 ILE A N 1
ATOM 921 C CA . ILE A 1 115 ? -0.989 13.993 2.122 1.00 71.31 115 ILE A CA 1
ATOM 922 C C . ILE A 1 115 ? -0.802 12.636 1.440 1.00 71.31 115 ILE A C 1
ATOM 924 O O . ILE A 1 115 ? 0.293 12.349 0.966 1.00 71.31 115 ILE A O 1
ATOM 928 N N . ASN A 1 116 ? -1.850 11.814 1.360 1.00 72.69 116 ASN A N 1
ATOM 929 C CA . ASN A 1 116 ? -1.797 10.529 0.668 1.00 72.69 116 ASN A CA 1
ATOM 930 C C . ASN A 1 116 ? -1.507 10.716 -0.830 1.00 72.69 116 ASN A C 1
ATOM 932 O O . ASN A 1 116 ? -0.640 10.038 -1.375 1.00 72.69 116 ASN A O 1
ATOM 936 N N . ASP A 1 117 ? -2.155 11.680 -1.485 1.00 74.81 117 ASP A N 1
ATOM 937 C CA . ASP A 1 117 ? -1.884 11.989 -2.892 1.00 74.81 117 ASP A CA 1
ATOM 938 C C . ASP A 1 117 ? -0.441 12.455 -3.123 1.00 74.81 117 ASP A C 1
ATOM 940 O O . ASP A 1 117 ? 0.215 11.963 -4.048 1.00 74.81 117 ASP A O 1
ATOM 944 N N . MET A 1 118 ? 0.066 13.341 -2.257 1.00 76.50 118 MET A N 1
ATOM 945 C CA . MET A 1 118 ? 1.443 13.840 -2.303 1.00 76.50 118 MET A CA 1
ATOM 946 C C . MET A 1 118 ? 2.463 12.738 -2.011 1.00 76.50 118 MET A C 1
ATOM 948 O O . MET A 1 118 ? 3.499 12.671 -2.670 1.00 76.50 118 MET A O 1
ATOM 952 N N . LEU A 1 119 ? 2.175 11.859 -1.049 1.00 72.75 119 LEU A N 1
ATOM 953 C CA . LEU A 1 119 ? 2.994 10.691 -0.754 1.00 72.75 119 LEU A CA 1
ATOM 954 C C . LEU A 1 119 ? 3.084 9.811 -1.998 1.00 72.75 119 LEU A C 1
ATOM 956 O O . LEU A 1 119 ? 4.185 9.516 -2.454 1.00 72.75 119 LEU A O 1
ATOM 960 N N . LEU A 1 120 ? 1.947 9.456 -2.601 1.00 71.69 120 LEU A N 1
ATOM 961 C CA . LEU A 1 120 ? 1.915 8.669 -3.832 1.00 71.69 120 LEU A CA 1
ATOM 962 C C . LEU A 1 120 ? 2.696 9.346 -4.973 1.00 71.69 120 LEU A C 1
ATOM 964 O O . LEU A 1 120 ? 3.387 8.658 -5.722 1.00 71.69 120 LEU A O 1
ATOM 968 N N . ASP A 1 121 ? 2.650 10.673 -5.098 1.00 74.06 121 ASP A N 1
ATOM 969 C CA . ASP A 1 121 ? 3.446 11.404 -6.097 1.00 74.06 121 ASP A CA 1
ATOM 970 C C . ASP A 1 121 ? 4.950 11.414 -5.786 1.00 74.06 121 ASP A C 1
ATOM 972 O O . ASP A 1 121 ? 5.771 11.222 -6.685 1.00 74.06 121 ASP A O 1
ATOM 976 N N . MET A 1 122 ? 5.336 11.573 -4.519 1.00 71.06 122 MET A N 1
ATOM 977 C CA . MET A 1 122 ? 6.733 11.487 -4.087 1.00 71.06 122 MET A CA 1
ATOM 978 C C . MET A 1 122 ? 7.304 10.090 -4.358 1.00 71.06 122 MET A C 1
ATOM 980 O O . MET A 1 122 ? 8.407 9.952 -4.887 1.00 71.06 122 MET A O 1
ATOM 984 N N . LEU A 1 123 ? 6.532 9.048 -4.059 1.00 65.06 123 LEU A N 1
ATOM 985 C CA . LEU A 1 123 ? 6.913 7.657 -4.293 1.00 65.06 123 LEU A CA 1
ATOM 986 C C . LEU A 1 123 ? 7.071 7.359 -5.785 1.00 65.06 123 LEU A C 1
ATOM 988 O O . LEU A 1 123 ? 8.020 6.677 -6.173 1.00 65.06 123 LEU A O 1
ATOM 992 N N . ALA A 1 124 ? 6.214 7.943 -6.628 1.00 64.06 124 ALA A N 1
ATOM 993 C CA . ALA A 1 124 ? 6.365 7.915 -8.082 1.00 64.06 124 ALA A CA 1
ATOM 994 C C . ALA A 1 124 ? 7.717 8.487 -8.530 1.00 64.06 124 ALA A C 1
ATOM 996 O O . ALA A 1 124 ? 8.400 7.917 -9.384 1.00 64.06 124 ALA A O 1
ATOM 997 N N . ALA A 1 125 ? 8.095 9.632 -7.956 1.00 67.44 125 ALA A N 1
ATOM 998 C CA . ALA A 1 125 ? 9.323 10.334 -8.298 1.00 67.44 125 ALA A CA 1
ATOM 999 C C . ALA A 1 125 ? 10.570 9.555 -7.851 1.00 67.44 125 ALA A C 1
ATOM 1001 O O . ALA A 1 125 ? 11.532 9.448 -8.613 1.00 67.44 125 ALA A O 1
ATOM 1002 N N . VAL A 1 126 ? 10.542 8.954 -6.657 1.00 63.28 126 VAL A N 1
ATOM 1003 C CA . VAL A 1 126 ? 11.636 8.109 -6.151 1.00 63.28 126 VAL A CA 1
ATOM 1004 C C . VAL A 1 126 ? 11.769 6.828 -6.977 1.00 63.28 126 VAL A C 1
ATOM 1006 O O . VAL A 1 126 ? 12.874 6.502 -7.405 1.00 63.28 126 VAL A O 1
ATOM 1009 N N . ALA A 1 127 ? 10.659 6.148 -7.286 1.00 57.47 127 ALA A N 1
ATOM 1010 C CA . ALA A 1 127 ? 10.670 4.953 -8.134 1.00 57.47 127 ALA A CA 1
ATOM 1011 C C . ALA A 1 127 ? 11.232 5.241 -9.537 1.00 57.47 127 ALA A C 1
ATOM 1013 O O . ALA A 1 127 ? 11.973 4.430 -10.094 1.00 57.47 127 ALA A O 1
ATOM 1014 N N . ARG A 1 128 ? 10.930 6.423 -10.091 1.00 60.28 128 ARG A N 1
ATOM 1015 C CA . ARG A 1 128 ? 11.497 6.891 -11.361 1.00 60.28 128 ARG A CA 1
ATOM 1016 C C . ARG A 1 128 ? 13.006 7.129 -11.271 1.00 60.28 128 ARG A C 1
ATOM 1018 O O . ARG A 1 128 ? 13.733 6.643 -12.133 1.00 60.28 128 ARG A O 1
ATOM 1025 N N . ARG A 1 129 ? 13.481 7.812 -10.224 1.00 61.94 129 ARG A N 1
ATOM 1026 C CA . ARG A 1 129 ? 14.916 8.065 -10.009 1.00 61.94 129 ARG A CA 1
ATOM 1027 C C . ARG A 1 129 ? 15.709 6.765 -9.851 1.00 61.94 129 ARG A C 1
ATOM 1029 O O . ARG A 1 129 ? 16.770 6.619 -10.449 1.00 61.94 129 ARG A O 1
ATOM 1036 N N . ASP A 1 130 ? 15.179 5.812 -9.089 1.00 56.00 130 ASP A N 1
ATOM 1037 C CA . ASP A 1 130 ? 15.805 4.503 -8.870 1.00 56.00 130 ASP A CA 1
ATOM 1038 C C . ASP A 1 130 ? 15.865 3.648 -10.147 1.00 56.00 130 ASP A C 1
ATOM 1040 O O . ASP A 1 130 ? 16.785 2.843 -10.302 1.00 56.00 130 ASP A O 1
ATOM 1044 N N . TYR A 1 131 ? 14.900 3.802 -11.061 1.00 54.41 131 TYR A N 1
ATOM 1045 C CA . TYR A 1 131 ? 14.933 3.170 -12.383 1.00 54.41 131 TYR A CA 1
ATOM 1046 C C . TYR A 1 131 ? 15.999 3.807 -13.285 1.00 54.41 131 TYR A C 1
ATOM 1048 O O . TYR A 1 131 ? 16.775 3.092 -13.915 1.00 54.41 131 TYR A O 1
ATOM 1056 N N . GLU A 1 132 ? 16.057 5.140 -13.319 1.00 58.88 132 GLU A N 1
ATOM 1057 C CA . GLU A 1 132 ? 17.009 5.900 -14.138 1.00 58.88 132 GLU A CA 1
ATOM 1058 C C . GLU A 1 132 ? 18.468 5.709 -13.672 1.00 58.88 132 GLU A C 1
ATOM 1060 O O . GLU A 1 132 ? 19.355 5.649 -14.512 1.00 58.88 132 GLU A O 1
ATOM 1065 N N . GLN A 1 133 ? 18.728 5.534 -12.368 1.00 52.72 133 GLN A N 1
ATOM 1066 C CA . GLN A 1 133 ? 20.080 5.302 -11.822 1.00 52.72 133 GLN A CA 1
ATOM 1067 C C . GLN A 1 133 ? 20.641 3.887 -12.033 1.00 52.72 133 GLN A C 1
ATOM 1069 O O . GLN A 1 133 ? 21.840 3.678 -11.861 1.00 52.72 133 GLN A O 1
ATOM 1074 N N . ARG A 1 134 ? 19.800 2.892 -12.336 1.00 49.28 134 ARG A N 1
ATOM 1075 C CA . ARG A 1 134 ? 20.227 1.488 -12.517 1.00 49.28 134 ARG A CA 1
ATOM 1076 C C . ARG A 1 134 ? 20.474 1.115 -13.981 1.00 49.28 134 ARG A C 1
ATOM 1078 O O . ARG A 1 134 ? 20.687 -0.063 -14.268 1.00 49.28 134 ARG A O 1
ATOM 1085 N N . ARG A 1 135 ? 20.391 2.088 -14.884 1.00 47.47 135 ARG A N 1
ATOM 1086 C CA . ARG A 1 135 ? 20.583 1.941 -16.325 1.00 47.47 135 ARG A CA 1
ATOM 1087 C C . ARG A 1 135 ? 21.866 2.640 -16.747 1.00 47.47 135 ARG A C 1
ATOM 1089 O O . ARG A 1 135 ? 22.510 2.103 -17.670 1.00 47.47 135 ARG A O 1
#

InterPro domains:
  IPR006119 Resolvase, N-terminal catalytic domain [PF00239] (1-123)
  IPR006119 Resolvase, N-terminal catalytic domain [PS51736] (1-135)
  IPR006119 Resolvase, N-terminal catalytic domain [SM00857] (1-135)
  IPR036162 Resolvase-like, N-terminal catalytic domain superfamily [G3DSA:3.40.50.1390] (1-133)
  IPR036162 Resolvase-like, N-terminal catalytic domain superfamily [SSF53041] (1-134)
  IPR050639 Site-specific recombinase resolvase [PTHR30461] (1-133)

Sequence (135 aa):
RASTSEQDASRARSSIDTFATERGLAICNYYIENESGSRLERPELFRLLKDCRQRDILLIEDVDRLSRLAGNDWITLKKMIARKDIRVVAVNVPTTWLHLSPGLTDFDNRMFSAINDMLLDMLAAVARRDYEQRR

Foldseek 3Di:
DAAAPPDPQCPCVVVQVVVCVVLVHDDPDDQGFNHHLQDLPGVSLVVVLVPDAAAAEAEEQAPVVNHLYADPSLVVSVCSCVVRNYQYAHPVDCLSCVVSDPDDDPVVVVVSVVVSVVVSVVSNVVSHVVVVVVD